Protein AF-A0A7J7HEG5-F1 (afdb_monomer)

Nearest PDB structures (foldseek):
  5o98-assembly2_B  TM=9.542E-01  e=1.987E-11  Catharanthus roseus
  5o98-assembly1_A  TM=9.590E-01  e=5.225E-11  Catharanthus roseus
  3o26-assembly1_A  TM=9.347E-01  e=5.673E-10  Papaver somniferum
  5ldg-assembly1_A  TM=9.067E-01  e=1.931E-09  Mentha x piperita
  5l51-assembly1_A  TM=8.651E-01  e=2.427E-07  Mentha x piperita

Organism: Camellia sinensis (NCBI:txid4442)

Mean predicted aligned error: 9.6 Å

Secondary structure (DSSP, 8-state):
---------------SSS--PPPHHHHHHHHIIIIIIHHHHHHHHGGGGGG-SS--------GGG-GGG---HHHHHHHH-TTT--HHHHHHHHHHHHHHHHHT-TTTTT--S-------SGGGTT-SSS-HHHHHHHHHHHHTPPTT---S--EETTEEPP-

pLDDT: mean 71.63, std 18.71, range [27.97, 93.56]

Foldseek 3Di:
DADDDAAQAQFDDDDDDDDDDDALVSLVVRCCCRGVVVVVVCVVCVVVQVVDPARDDDHDHAPLPACVQQPQVVVVVQVVPPVPNDPVSVVVVSVVCSVCNVVVCCVVNRHDPDDHHAEQDVRVVRGHPDHPCQVCVQVVVRRPDDHPDDHPFDDDRPDTDDD

Radius of gyration: 16.83 Å; Cα contacts (8 Å, |Δi|>4): 157; chains: 1; bounding box: 38×39×44 Å

Structure (mmCIF, N/CA/C/O backbone):
data_AF-A0A7J7HEG5-F1
#
_entry.id   AF-A0A7J7HEG5-F1
#
loop_
_atom_site.group_PDB
_atom_site.id
_atom_site.type_symbol
_atom_site.label_atom_id
_atom_site.label_alt_id
_atom_site.label_comp_id
_atom_site.label_asym_id
_atom_site.label_entity_id
_atom_site.label_seq_id
_atom_site.pdbx_PDB_ins_code
_atom_site.Cartn_x
_atom_site.Cartn_y
_atom_site.Cartn_z
_atom_site.occupancy
_atom_site.B_iso_or_equiv
_atom_site.auth_seq_id
_atom_site.auth_comp_id
_atom_site.auth_asym_id
_atom_site.auth_atom_id
_atom_site.pdbx_PDB_model_num
ATOM 1 N N . MET A 1 1 ? -7.555 10.516 12.284 1.00 30.39 1 MET A N 1
ATOM 2 C CA . MET A 1 1 ? -7.035 10.732 10.917 1.00 30.39 1 MET A CA 1
ATOM 3 C C . MET A 1 1 ? -6.468 9.426 10.398 1.00 30.39 1 MET A C 1
ATOM 5 O O . MET A 1 1 ? -5.448 8.955 10.895 1.00 30.39 1 MET A O 1
ATOM 9 N N . SER A 1 2 ? -7.177 8.807 9.464 1.00 28.45 2 SER A N 1
ATOM 10 C CA . SER A 1 2 ? -6.774 7.570 8.797 1.00 28.45 2 SER A CA 1
ATOM 11 C C . SER A 1 2 ? -5.663 7.908 7.804 1.00 28.45 2 SER A C 1
ATOM 13 O O . SER A 1 2 ? -5.885 8.695 6.889 1.00 28.45 2 SER A O 1
ATOM 15 N N . LYS A 1 3 ? -4.450 7.391 8.021 1.00 34.94 3 LYS A N 1
ATOM 16 C CA . LYS A 1 3 ? -3.322 7.616 7.112 1.00 34.94 3 LYS A CA 1
ATOM 17 C C . LYS A 1 3 ? -3.358 6.569 6.002 1.00 34.94 3 LYS A C 1
ATOM 19 O O . LYS A 1 3 ? -3.415 5.372 6.276 1.00 34.94 3 LYS A O 1
ATOM 24 N N . LEU A 1 4 ? -3.362 7.057 4.767 1.00 31.44 4 LEU A N 1
ATOM 25 C CA . LEU A 1 4 ? -3.300 6.292 3.529 1.00 31.44 4 LEU A CA 1
ATOM 26 C C . LEU A 1 4 ? -1.917 5.633 3.407 1.00 3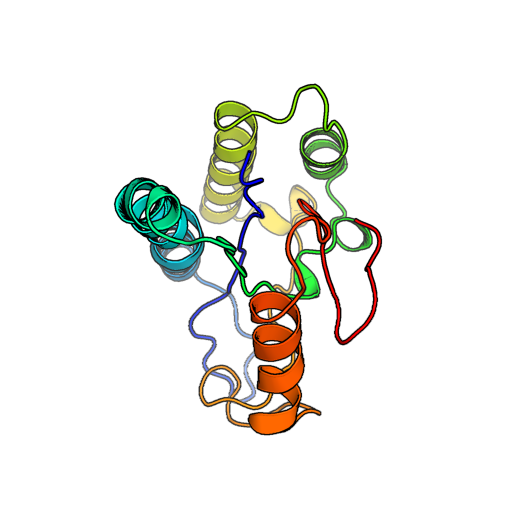1.44 4 LEU A C 1
ATOM 28 O O . LEU A 1 4 ? -0.900 6.319 3.412 1.00 31.44 4 LEU A O 1
ATOM 32 N N . THR A 1 5 ? -1.875 4.310 3.283 1.00 34.72 5 THR A N 1
ATOM 33 C CA . THR A 1 5 ? -0.675 3.570 2.865 1.00 34.72 5 THR A CA 1
ATOM 34 C C . THR A 1 5 ? -0.879 3.147 1.414 1.00 34.72 5 THR A C 1
ATOM 36 O O . THR A 1 5 ? -1.891 2.522 1.102 1.00 34.72 5 THR A O 1
ATOM 39 N N . VAL A 1 6 ? 0.050 3.523 0.532 1.00 27.97 6 VAL A N 1
ATOM 40 C CA . VAL A 1 6 ? 0.030 3.247 -0.915 1.00 27.97 6 VAL A CA 1
ATOM 41 C C . VAL A 1 6 ? 0.218 1.746 -1.178 1.00 27.97 6 VAL A C 1
ATOM 43 O O . VAL A 1 6 ? 1.081 1.105 -0.574 1.00 27.97 6 VAL A O 1
ATOM 46 N N . ILE A 1 7 ? -0.582 1.180 -2.088 1.00 40.88 7 ILE A N 1
ATOM 47 C CA . ILE A 1 7 ? -0.418 -0.195 -2.577 1.00 40.88 7 ILE A CA 1
ATOM 48 C C . ILE A 1 7 ? 0.273 -0.157 -3.938 1.00 40.88 7 ILE A C 1
ATOM 50 O O . ILE A 1 7 ? -0.220 0.483 -4.863 1.00 40.88 7 ILE A O 1
ATOM 54 N N . LEU A 1 8 ? 1.341 -0.939 -4.085 1.00 30.27 8 LEU A N 1
ATOM 55 C CA . LEU A 1 8 ? 1.683 -1.557 -5.364 1.00 30.27 8 LEU A CA 1
ATOM 56 C C . LEU A 1 8 ? 1.424 -3.048 -5.179 1.00 30.27 8 LEU A C 1
ATOM 58 O O . LEU A 1 8 ? 2.112 -3.718 -4.408 1.00 30.27 8 LEU A O 1
ATOM 62 N N . ASN A 1 9 ? 0.387 -3.569 -5.816 1.00 35.66 9 ASN A N 1
ATOM 63 C CA . ASN A 1 9 ? 0.090 -4.990 -5.782 1.00 35.66 9 ASN A CA 1
ATOM 64 C C . ASN A 1 9 ? 0.076 -5.420 -7.247 1.00 35.66 9 ASN A C 1
ATOM 66 O O . ASN A 1 9 ? -0.774 -5.024 -8.023 1.00 35.66 9 ASN A O 1
ATOM 70 N N . ALA A 1 10 ? 1.130 -6.102 -7.676 1.00 35.12 10 ALA A N 1
ATOM 71 C CA . ALA A 1 10 ? 1.231 -6.554 -9.053 1.00 35.12 10 ALA A CA 1
ATOM 72 C C . ALA A 1 10 ? 0.247 -7.712 -9.251 1.00 35.12 10 ALA A C 1
ATOM 74 O O . ALA A 1 10 ? 0.518 -8.841 -8.842 1.00 35.12 10 ALA A O 1
ATOM 75 N N . ALA A 1 11 ? -0.912 -7.442 -9.852 1.00 32.12 11 ALA A N 1
ATOM 76 C CA . ALA A 1 11 ? -1.815 -8.497 -10.285 1.00 32.12 11 ALA A CA 1
ATOM 77 C C . ALA A 1 11 ? -1.327 -9.120 -11.607 1.00 32.12 11 ALA A C 1
ATOM 79 O O . ALA A 1 11 ? -0.956 -8.419 -12.544 1.00 32.12 11 ALA A O 1
ATOM 80 N N . LYS A 1 12 ? -1.380 -10.461 -11.654 1.00 33.53 12 LYS A N 1
ATOM 81 C CA . LYS A 1 12 ? -1.044 -11.374 -12.766 1.00 33.53 12 LYS A CA 1
ATOM 82 C C . LYS A 1 12 ? 0.394 -11.304 -13.295 1.00 33.53 12 LYS A C 1
ATOM 84 O O . LYS A 1 12 ? 0.707 -10.598 -14.247 1.00 33.53 12 LYS A O 1
ATOM 89 N N . LEU A 1 13 ? 1.216 -12.241 -12.829 1.00 38.75 13 LEU A N 1
ATOM 90 C CA . LEU A 1 13 ? 2.333 -12.764 -13.617 1.00 38.75 13 LEU A CA 1
ATOM 91 C C . LEU A 1 13 ? 2.016 -14.220 -13.966 1.00 38.75 13 LEU A C 1
ATOM 93 O O . LEU A 1 13 ? 1.696 -14.988 -13.073 1.00 38.75 13 LEU A O 1
ATOM 97 N N . LYS A 1 14 ? 2.051 -14.608 -15.245 1.00 29.94 14 LYS A N 1
ATOM 98 C CA . LYS A 1 14 ? 2.088 -16.018 -15.675 1.00 29.94 14 LYS A CA 1
ATOM 99 C C . LYS A 1 14 ? 3.536 -16.502 -15.585 1.00 29.94 14 LYS A C 1
ATOM 101 O O . LYS A 1 14 ? 4.366 -15.901 -16.243 1.00 29.94 14 LYS A O 1
ATOM 106 N N . TRP A 1 15 ? 3.867 -17.555 -14.832 1.00 42.94 15 TRP A N 1
ATOM 107 C CA . TRP A 1 15 ? 5.246 -18.072 -14.812 1.00 42.94 15 TRP A CA 1
ATOM 108 C C . TRP A 1 15 ? 5.350 -19.512 -15.315 1.00 42.94 15 TRP A C 1
ATOM 110 O O . TRP A 1 15 ? 4.860 -20.450 -14.694 1.00 42.94 15 TRP A O 1
ATOM 120 N N . GLY A 1 16 ? 6.057 -19.649 -16.438 1.00 30.42 16 GLY A N 1
ATOM 121 C CA . GLY A 1 16 ? 6.674 -20.868 -16.951 1.00 30.42 16 GLY A CA 1
ATOM 122 C C . GLY A 1 16 ? 7.900 -20.462 -17.776 1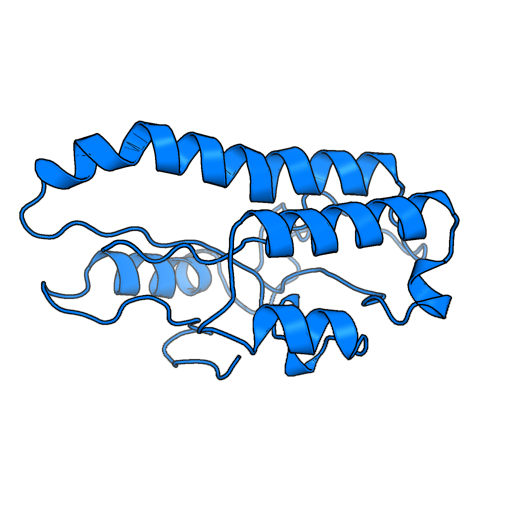.00 30.42 16 GLY A C 1
ATOM 123 O O . GLY A 1 16 ? 7.730 -19.789 -18.782 1.00 30.42 16 GLY A O 1
ATOM 124 N N . HIS A 1 17 ? 9.105 -20.787 -17.289 1.00 34.34 17 HIS A N 1
ATOM 125 C CA . HIS A 1 17 ? 10.452 -20.751 -17.910 1.00 34.34 17 HIS A CA 1
ATOM 126 C C . HIS A 1 17 ? 10.895 -19.644 -18.903 1.00 34.34 17 HIS A C 1
ATOM 128 O O . HIS A 1 17 ? 12.033 -19.685 -19.367 1.00 34.34 17 HIS A O 1
ATOM 134 N N . HIS A 1 18 ? 10.107 -18.607 -19.167 1.00 38.88 18 HIS A N 1
ATOM 135 C CA . HIS A 1 18 ? 10.500 -17.441 -19.954 1.00 38.88 18 HIS A CA 1
ATOM 136 C C . HIS A 1 18 ? 10.549 -16.209 -19.047 1.00 38.88 18 HIS A C 1
ATOM 138 O O . HIS A 1 18 ? 9.631 -15.973 -18.264 1.00 38.88 18 HIS A O 1
ATOM 144 N N . LEU A 1 19 ? 11.642 -15.445 -19.128 1.00 42.41 19 LEU A N 1
ATOM 145 C CA . LEU A 1 19 ? 11.802 -14.149 -18.466 1.00 42.41 19 LEU A CA 1
ATOM 146 C C . LEU A 1 19 ? 10.588 -13.268 -18.805 1.00 42.41 19 LEU A C 1
ATOM 148 O O . LEU A 1 19 ? 10.398 -12.887 -19.957 1.00 42.41 19 LEU A O 1
ATOM 152 N N . MET A 1 20 ? 9.736 -13.007 -17.813 1.00 50.94 20 MET A N 1
ATOM 153 C CA . MET A 1 20 ? 8.491 -12.265 -17.993 1.00 50.94 20 MET A CA 1
ATOM 154 C C . MET A 1 20 ? 8.769 -10.768 -18.082 1.00 50.94 20 MET A C 1
ATOM 156 O O . MET A 1 20 ? 9.008 -10.104 -17.076 1.00 50.94 20 MET A O 1
ATOM 160 N N . THR A 1 21 ? 8.698 -10.226 -19.291 1.00 52.22 21 THR A N 1
ATOM 161 C CA . THR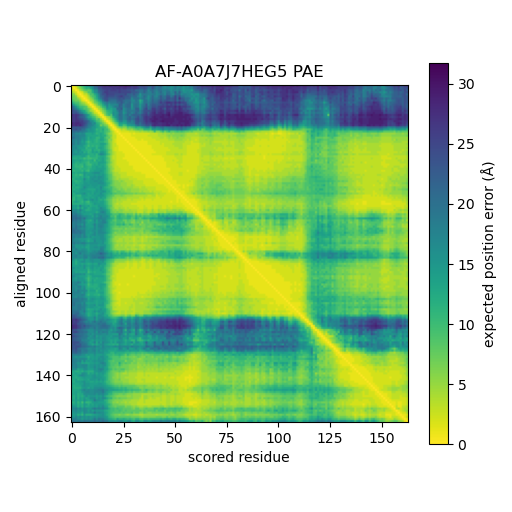 A 1 21 ? 8.587 -8.786 -19.515 1.00 52.22 21 THR A CA 1
ATOM 162 C C . THR A 1 21 ? 7.171 -8.353 -19.137 1.00 52.22 21 THR A C 1
ATOM 164 O O . THR A 1 21 ? 6.198 -8.820 -19.731 1.00 52.22 21 THR A O 1
ATOM 167 N N . GLN A 1 22 ? 7.024 -7.472 -18.146 1.00 59.28 22 GLN A N 1
ATOM 168 C CA . GLN A 1 22 ? 5.736 -6.829 -17.887 1.00 59.28 22 GLN A CA 1
ATOM 169 C C . GLN A 1 22 ? 5.382 -5.947 -19.092 1.00 59.28 22 GLN A C 1
ATOM 171 O O . GLN A 1 22 ? 6.240 -5.232 -19.612 1.00 59.28 22 GLN A O 1
ATOM 176 N N . THR A 1 23 ? 4.138 -6.011 -19.567 1.00 72.31 23 THR A N 1
ATOM 177 C CA . THR A 1 23 ? 3.668 -5.139 -20.651 1.00 72.31 23 THR A CA 1
ATOM 178 C C . THR A 1 23 ? 3.106 -3.846 -20.075 1.00 72.31 23 THR A C 1
ATOM 180 O O . THR A 1 23 ? 2.612 -3.827 -18.947 1.00 72.31 23 THR A O 1
ATOM 183 N N . TYR A 1 24 ? 3.127 -2.777 -20.869 1.00 76.25 24 TYR A N 1
ATOM 184 C CA . TYR A 1 24 ? 2.536 -1.492 -20.491 1.00 76.25 24 TYR A CA 1
ATOM 185 C C . TYR A 1 24 ? 1.069 -1.632 -20.047 1.00 76.25 24 TYR A C 1
ATOM 187 O O . TYR A 1 24 ? 0.700 -1.137 -18.989 1.00 76.25 24 TYR A O 1
ATOM 195 N N . SER A 1 25 ? 0.269 -2.405 -20.792 1.00 75.50 25 SER A N 1
ATOM 196 C CA . SER A 1 25 ? -1.142 -2.668 -20.467 1.00 75.50 25 SER A CA 1
ATOM 197 C C . SER A 1 25 ? -1.328 -3.379 -19.119 1.00 75.50 25 SER A C 1
ATOM 199 O O . SER A 1 25 ? -2.254 -3.045 -18.386 1.00 75.50 25 SER A O 1
ATOM 201 N N . LEU A 1 26 ? -0.439 -4.312 -18.753 1.00 72.88 26 LEU A N 1
ATOM 202 C CA . LEU A 1 26 ? -0.463 -4.931 -17.421 1.00 72.88 26 LEU A CA 1
ATOM 203 C C . LEU A 1 26 ? -0.042 -3.940 -16.324 1.00 72.88 26 LEU A C 1
ATOM 205 O O . LEU A 1 26 ? -0.523 -4.036 -15.199 1.00 72.88 26 LEU A O 1
ATOM 209 N N . GLY A 1 27 ? 0.847 -2.994 -16.641 1.00 74.62 27 GLY A N 1
ATOM 210 C CA . GLY A 1 27 ? 1.192 -1.879 -15.756 1.00 74.62 27 GLY A CA 1
ATOM 211 C C . GLY A 1 27 ? 0.004 -0.947 -15.497 1.00 74.62 27 GLY A C 1
ATOM 212 O O . GLY A 1 27 ? -0.269 -0.623 -14.345 1.00 74.62 27 GLY A O 1
ATOM 213 N N . GLU A 1 28 ? -0.743 -0.581 -16.543 1.00 79.00 28 GLU A N 1
ATOM 214 C CA . GLU A 1 28 ? -1.976 0.215 -16.426 1.00 79.00 28 GLU A CA 1
ATOM 215 C C . GLU A 1 28 ? -3.041 -0.504 -15.591 1.00 79.00 28 GLU A C 1
ATOM 217 O O . GLU A 1 28 ? -3.560 0.065 -14.633 1.00 79.00 28 GLU A O 1
ATOM 222 N N . GLU A 1 29 ? -3.327 -1.773 -15.905 1.00 77.12 29 GLU A N 1
ATOM 223 C CA . GLU A 1 29 ? -4.312 -2.576 -15.169 1.00 77.12 29 GLU A CA 1
ATOM 224 C C . GLU A 1 29 ? -3.931 -2.697 -13.682 1.00 77.12 29 GLU A C 1
ATOM 226 O O . GLU A 1 29 ? -4.781 -2.558 -12.800 1.00 77.12 29 GLU A O 1
ATOM 231 N N . CYS A 1 30 ? -2.640 -2.886 -13.391 1.00 75.06 30 CYS A N 1
ATOM 232 C CA . CYS A 1 30 ? -2.113 -2.916 -12.029 1.00 75.06 30 CYS A CA 1
ATOM 233 C C . CYS A 1 30 ? -2.346 -1.590 -11.287 1.00 75.06 30 CYS A C 1
ATOM 235 O O . CYS A 1 30 ? -2.761 -1.598 -10.130 1.00 75.06 30 CYS A O 1
ATOM 237 N N . LEU A 1 31 ? -2.089 -0.433 -11.901 1.00 78.44 31 LEU A N 1
ATOM 238 C CA . LEU A 1 31 ? -2.335 0.847 -11.226 1.00 78.44 31 LEU A CA 1
ATOM 239 C C . LEU A 1 31 ? -3.828 1.092 -10.995 1.00 78.44 31 LEU A C 1
ATOM 241 O O . LEU A 1 31 ? -4.222 1.520 -9.905 1.00 78.44 31 LEU A O 1
ATOM 245 N N . GLU A 1 32 ? -4.661 0.761 -11.980 1.00 82.00 32 GLU A N 1
ATOM 246 C CA . GLU A 1 32 ? -6.111 0.914 -11.878 1.00 82.00 32 GLU A CA 1
ATOM 247 C C . GLU A 1 32 ? -6.726 0.077 -10.764 1.00 82.00 32 GLU A C 1
ATOM 249 O O . GLU A 1 32 ? -7.586 0.562 -10.027 1.00 82.00 32 GLU A O 1
ATOM 254 N N . ILE A 1 33 ? -6.281 -1.166 -10.598 1.00 76.38 33 ILE A N 1
ATOM 255 C CA . ILE A 1 33 ? -6.812 -2.051 -9.562 1.00 76.38 33 ILE A CA 1
ATOM 256 C C . ILE A 1 33 ? -6.234 -1.679 -8.196 1.00 76.38 33 ILE A C 1
ATOM 258 O O . ILE A 1 33 ? -6.970 -1.526 -7.218 1.00 76.38 33 ILE A O 1
ATOM 262 N N . ASN A 1 34 ? -4.913 -1.546 -8.112 1.00 79.44 34 ASN A N 1
ATOM 263 C CA . ASN A 1 34 ? -4.219 -1.605 -6.833 1.00 79.44 34 ASN A CA 1
ATOM 264 C C . ASN A 1 34 ? -4.079 -0.235 -6.182 1.00 79.44 34 ASN A C 1
ATOM 266 O O . ASN A 1 34 ? -4.188 -0.143 -4.964 1.00 79.44 34 ASN A O 1
ATOM 270 N N . TYR A 1 35 ? -3.913 0.826 -6.969 1.00 82.19 35 TYR A N 1
ATOM 271 C CA . TYR A 1 35 ? -3.873 2.180 -6.436 1.00 82.19 35 TYR A CA 1
ATOM 272 C C . TYR A 1 35 ? -5.242 2.855 -6.537 1.00 82.19 35 TYR A C 1
ATOM 274 O O . TYR A 1 35 ? -5.871 3.136 -5.513 1.00 82.19 35 TYR A O 1
ATOM 282 N N . TYR A 1 36 ? -5.752 3.063 -7.755 1.00 85.69 36 TYR A N 1
ATOM 283 C CA . TYR A 1 36 ? -6.984 3.831 -7.948 1.00 85.69 36 TYR A CA 1
ATOM 284 C C . TYR A 1 36 ? -8.223 3.093 -7.426 1.00 85.69 36 TYR A C 1
ATOM 286 O O . TYR A 1 36 ? -9.078 3.702 -6.781 1.00 85.69 36 TYR A O 1
ATOM 294 N N . GLY A 1 37 ? -8.312 1.778 -7.635 1.00 86.50 37 GLY A N 1
ATOM 295 C CA . GLY A 1 37 ? -9.388 0.938 -7.111 1.00 86.50 37 GLY A CA 1
ATOM 296 C C . GLY A 1 37 ? -9.455 0.964 -5.586 1.00 86.50 37 GLY A C 1
ATOM 297 O O . GLY A 1 37 ? -10.517 1.233 -5.021 1.00 86.50 37 GLY A O 1
ATOM 298 N N . ALA A 1 38 ? -8.316 0.771 -4.917 1.00 84.50 38 ALA A N 1
ATOM 299 C CA . ALA A 1 38 ? -8.226 0.845 -3.460 1.00 84.50 38 ALA A CA 1
ATOM 300 C C . ALA A 1 38 ? -8.567 2.246 -2.928 1.00 84.50 38 ALA A C 1
ATOM 302 O O . ALA A 1 38 ? -9.355 2.370 -1.992 1.00 84.50 38 ALA A O 1
ATOM 303 N N . LYS A 1 39 ? -8.040 3.305 -3.555 1.00 87.62 39 LYS A N 1
ATOM 304 C CA . LYS A 1 39 ? -8.335 4.702 -3.200 1.00 87.62 39 LYS A CA 1
ATOM 305 C C . LYS A 1 39 ? -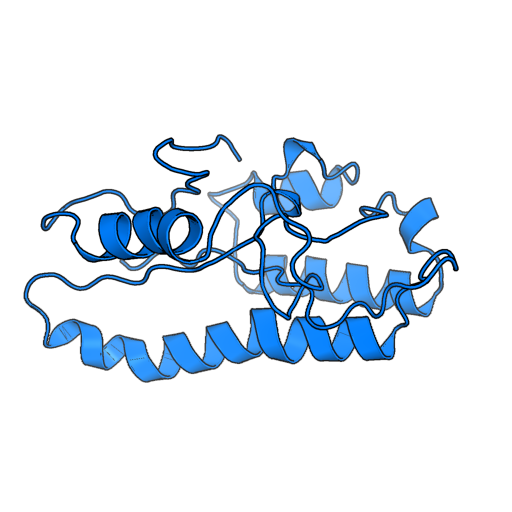9.832 5.004 -3.285 1.00 87.62 39 LYS A C 1
ATOM 307 O O . LYS A 1 39 ? -10.399 5.526 -2.328 1.00 87.62 39 LYS A O 1
ATOM 312 N N . ARG A 1 40 ? -10.489 4.627 -4.390 1.00 93.56 40 ARG A N 1
ATOM 313 C CA . ARG A 1 40 ? -11.942 4.796 -4.571 1.00 93.56 40 ARG A CA 1
ATOM 314 C C . ARG A 1 40 ? -12.735 4.020 -3.520 1.00 93.56 40 ARG A C 1
ATOM 316 O O . ARG A 1 40 ? -13.637 4.582 -2.906 1.00 93.56 40 ARG A O 1
ATOM 323 N N . MET A 1 41 ? -12.378 2.756 -3.287 1.00 90.19 41 MET A N 1
ATOM 324 C CA . MET A 1 41 ? -13.035 1.906 -2.292 1.00 90.19 41 MET A CA 1
ATOM 325 C C . MET A 1 41 ? -12.946 2.521 -0.891 1.00 90.19 41 MET A C 1
ATOM 327 O O . MET A 1 41 ? -13.964 2.685 -0.225 1.00 90.19 41 MET A O 1
ATOM 331 N N . ILE A 1 42 ? -11.744 2.907 -0.461 1.00 89.00 42 ILE A N 1
ATOM 332 C CA . ILE A 1 42 ? -11.525 3.533 0.845 1.00 89.00 42 ILE A CA 1
ATOM 333 C C . ILE A 1 42 ? -12.299 4.849 0.940 1.00 89.00 42 ILE A C 1
ATOM 335 O O . ILE A 1 42 ? -12.975 5.075 1.939 1.00 89.00 42 ILE A O 1
ATOM 339 N N . GLY A 1 43 ? -12.256 5.684 -0.104 1.00 89.44 43 GLY A N 1
ATOM 340 C CA . GLY A 1 43 ? -12.994 6.947 -0.164 1.00 89.44 43 GLY A CA 1
ATOM 341 C C . GLY A 1 43 ? -14.490 6.778 0.109 1.00 89.44 43 GLY A C 1
ATOM 342 O O . GLY A 1 43 ? -15.060 7.529 0.896 1.00 89.44 43 GLY A O 1
ATOM 343 N N . VAL A 1 44 ? -15.110 5.751 -0.479 1.00 92.44 44 VAL A N 1
ATOM 344 C CA . VAL A 1 44 ? -16.537 5.446 -0.282 1.00 92.44 44 VAL A CA 1
ATOM 345 C C . VAL A 1 44 ? -16.825 4.847 1.099 1.00 92.44 44 VAL A C 1
ATOM 347 O O . VAL A 1 44 ? -17.894 5.089 1.653 1.00 92.44 44 VAL A O 1
ATOM 350 N N . LEU A 1 45 ? -15.898 4.073 1.669 1.00 87.56 45 LEU A N 1
ATOM 351 C CA . LEU A 1 45 ? -16.105 3.377 2.945 1.00 87.56 45 LEU A CA 1
ATOM 352 C C . LEU A 1 45 ? -15.704 4.198 4.179 1.00 87.56 45 LEU A C 1
ATOM 354 O O . LEU A 1 45 ? -16.096 3.832 5.285 1.00 87.56 45 LEU A O 1
ATOM 358 N N . ILE A 1 46 ? -14.964 5.303 4.022 1.00 89.00 46 ILE A N 1
ATOM 359 C CA . ILE A 1 46 ? -14.554 6.178 5.136 1.00 89.00 46 ILE A CA 1
ATOM 360 C C . ILE A 1 46 ? -15.731 6.586 6.037 1.00 89.00 46 ILE A C 1
ATOM 362 O O . ILE A 1 46 ? -15.588 6.420 7.246 1.00 89.00 46 ILE A O 1
ATOM 366 N N . PRO A 1 47 ? -16.892 7.039 5.520 1.00 91.19 47 PRO A N 1
ATOM 367 C CA . PRO A 1 47 ? -18.015 7.432 6.375 1.00 91.19 47 PRO A CA 1
ATOM 368 C C . PRO A 1 47 ? -18.555 6.294 7.251 1.00 91.19 47 PRO A C 1
ATOM 370 O O . PRO A 1 47 ? -19.131 6.539 8.305 1.00 91.19 47 PRO A O 1
ATOM 373 N N . LEU A 1 48 ? -18.364 5.031 6.850 1.00 87.62 48 LEU A N 1
ATOM 374 C CA . LEU A 1 48 ? -18.796 3.885 7.654 1.00 87.62 48 LEU A CA 1
ATOM 375 C C . LEU A 1 48 ? -17.924 3.682 8.898 1.00 87.62 48 LEU A C 1
ATOM 377 O O . LEU A 1 48 ? -18.364 3.062 9.864 1.00 87.62 48 LEU A O 1
ATOM 381 N N . LEU A 1 49 ? -16.697 4.208 8.891 1.00 87.75 49 LEU A N 1
ATOM 382 C CA . LEU A 1 49 ? -15.785 4.111 10.027 1.00 87.75 49 LEU A CA 1
ATOM 383 C C . LEU A 1 49 ? -16.269 4.926 11.230 1.00 87.75 49 LEU A C 1
ATOM 385 O O . LEU A 1 49 ? -15.956 4.553 12.358 1.00 87.75 49 LEU A O 1
ATOM 389 N N . ASP A 1 50 ? -17.065 5.973 11.007 1.00 87.38 50 ASP A N 1
ATOM 390 C CA . ASP A 1 50 ? -17.618 6.815 12.075 1.00 87.38 50 ASP A CA 1
ATOM 391 C C . ASP A 1 50 ? -18.630 6.064 12.957 1.00 87.38 50 ASP A C 1
ATOM 393 O O . ASP A 1 50 ? -18.882 6.464 14.092 1.00 87.38 50 ASP A O 1
ATOM 397 N N . PHE A 1 51 ? -19.171 4.940 12.473 1.00 89.75 51 PHE A N 1
ATOM 398 C CA . PHE A 1 51 ? -20.083 4.072 13.225 1.00 89.75 51 PHE A CA 1
ATOM 399 C C . PHE A 1 51 ? -19.368 2.974 14.029 1.00 89.75 51 PHE A C 1
ATOM 401 O O . PHE A 1 51 ? -20.030 2.158 14.669 1.00 89.75 51 PHE A O 1
ATOM 408 N N . SER A 1 52 ? -18.033 2.910 13.990 1.00 87.56 52 SER A N 1
ATOM 409 C CA . SER A 1 52 ? -17.245 1.929 14.740 1.00 87.56 52 SER A CA 1
ATOM 410 C C . SER A 1 52 ? -16.609 2.557 15.977 1.00 87.56 52 SER A C 1
ATOM 412 O O . SER A 1 52 ? -15.972 3.606 15.901 1.00 87.56 52 SER A O 1
ATOM 414 N N . ASP A 1 53 ? -16.671 1.863 17.115 1.00 86.50 53 ASP A N 1
ATOM 415 C CA . ASP A 1 53 ? -15.977 2.286 18.340 1.00 86.50 53 ASP A CA 1
ATOM 416 C C . ASP A 1 53 ? -14.445 2.161 18.237 1.00 86.50 53 ASP A C 1
ATOM 418 O O . ASP A 1 53 ? -13.702 2.786 19.013 1.00 86.50 53 ASP A O 1
ATOM 422 N N . SER A 1 54 ? -13.971 1.369 17.266 1.00 85.31 54 SER A N 1
ATOM 423 C CA . SER A 1 54 ? -12.561 1.079 16.997 1.00 85.31 54 SER A CA 1
ATOM 424 C C . SER A 1 54 ? -12.294 0.947 15.484 1.00 85.31 54 SER A C 1
ATOM 426 O O . SER A 1 54 ? -12.008 -0.152 14.996 1.00 85.31 54 SER A O 1
ATOM 428 N N . PRO A 1 55 ? -12.377 2.048 14.713 1.00 88.75 55 PRO A N 1
ATOM 429 C CA . PRO A 1 55 ? -12.231 2.008 13.263 1.00 88.75 55 PRO A CA 1
ATOM 430 C C . PRO A 1 55 ? -10.802 1.653 12.841 1.00 88.75 55 PRO A C 1
ATOM 432 O O . PRO A 1 55 ? -9.820 2.183 13.371 1.00 88.75 55 PRO A O 1
ATOM 435 N N . ARG A 1 56 ? -10.683 0.770 11.846 1.00 88.19 56 ARG A N 1
ATOM 436 C CA . ARG A 1 56 ? -9.409 0.285 11.306 1.00 88.19 56 ARG A CA 1
ATOM 437 C C . ARG A 1 56 ? -9.478 0.169 9.790 1.00 88.19 56 ARG A C 1
ATOM 439 O O . ARG A 1 56 ? -10.416 -0.407 9.252 1.00 88.19 56 ARG A O 1
ATOM 446 N N . ILE A 1 57 ? -8.435 0.654 9.123 1.00 89.56 57 ILE A N 1
ATOM 447 C CA . ILE A 1 57 ? -8.127 0.304 7.736 1.00 89.56 57 ILE A CA 1
ATOM 448 C C . ILE A 1 57 ? -6.806 -0.455 7.776 1.00 89.56 57 ILE A C 1
ATOM 450 O O . ILE A 1 57 ? -5.803 0.078 8.250 1.00 89.56 57 ILE A O 1
ATOM 454 N N . VAL A 1 58 ? -6.812 -1.695 7.294 1.00 86.31 58 VAL A N 1
ATOM 455 C CA . VAL A 1 58 ? -5.596 -2.488 7.100 1.00 86.31 58 VAL A CA 1
ATOM 456 C C . VAL A 1 58 ? -5.394 -2.642 5.608 1.00 86.31 58 VAL A C 1
ATOM 458 O O . VAL A 1 58 ? -6.232 -3.233 4.931 1.00 86.31 58 VAL A O 1
ATOM 461 N N . ASN A 1 59 ? -4.293 -2.092 5.105 1.00 84.31 59 ASN A N 1
ATOM 462 C CA . ASN A 1 59 ? -3.959 -2.191 3.699 1.00 84.31 59 ASN A CA 1
ATOM 463 C C . ASN A 1 59 ? -2.881 -3.252 3.461 1.00 84.31 59 ASN A C 1
ATOM 465 O O . ASN A 1 59 ? -1.845 -3.242 4.125 1.00 84.31 59 ASN A O 1
ATOM 469 N N . VAL A 1 60 ? -3.121 -4.161 2.518 1.00 80.88 60 VAL A N 1
ATOM 470 C CA . VAL A 1 60 ? -2.198 -5.253 2.194 1.00 80.88 60 VAL A CA 1
ATOM 471 C C . VAL A 1 60 ? -1.308 -4.819 1.035 1.00 80.88 60 VAL A C 1
ATOM 473 O O . VAL A 1 60 ? -1.784 -4.599 -0.076 1.00 80.88 60 VAL A O 1
ATOM 476 N N . SER A 1 61 ? -0.007 -4.704 1.300 1.00 75.06 61 SER A N 1
ATOM 477 C CA . SER A 1 61 ? 1.007 -4.287 0.325 1.00 75.06 61 SER A CA 1
ATOM 478 C C . SER A 1 61 ? 2.149 -5.313 0.234 1.00 75.06 61 SER A C 1
ATOM 480 O O . SER A 1 61 ? 2.150 -6.313 0.953 1.00 75.06 61 SER A O 1
ATOM 482 N N . SER A 1 62 ? 3.107 -5.101 -0.671 1.00 71.25 62 SER A N 1
ATOM 483 C CA . SER A 1 62 ? 4.254 -5.997 -0.895 1.00 71.25 62 SER A CA 1
ATOM 484 C C . SER A 1 62 ? 5.519 -5.490 -0.204 1.00 71.25 62 SER A C 1
ATOM 486 O O . SER A 1 62 ? 5.772 -4.293 -0.185 1.00 71.25 62 SER A O 1
ATOM 488 N N . SER A 1 63 ? 6.394 -6.382 0.267 1.00 65.19 63 SER A N 1
ATOM 489 C CA . SER A 1 63 ? 7.744 -5.996 0.712 1.00 65.19 63 SER A CA 1
ATOM 490 C C . SER A 1 63 ? 8.593 -5.381 -0.410 1.00 65.19 63 SER A C 1
ATOM 492 O O . SER A 1 63 ? 9.493 -4.592 -0.127 1.00 65.19 63 SER A O 1
ATOM 494 N N . SER A 1 64 ? 8.278 -5.669 -1.679 1.00 62.25 64 SER A N 1
ATOM 495 C CA . SER A 1 64 ? 8.945 -5.088 -2.854 1.00 62.25 64 SER A CA 1
ATOM 496 C C . SER A 1 64 ? 8.743 -3.575 -2.995 1.00 62.25 64 SER A C 1
ATOM 498 O O . SER A 1 64 ? 9.433 -2.957 -3.797 1.00 62.25 64 SER A O 1
ATOM 500 N N . VAL A 1 65 ? 7.798 -2.980 -2.255 1.00 62.28 65 VAL A N 1
ATOM 501 C CA . VAL A 1 65 ? 7.530 -1.529 -2.288 1.00 62.28 65 VAL A CA 1
ATOM 502 C C . VAL A 1 65 ? 8.395 -0.738 -1.310 1.00 62.28 65 VAL A C 1
ATOM 504 O O . VAL A 1 65 ? 8.313 0.486 -1.277 1.00 62.28 65 VAL A O 1
ATOM 507 N N . ASN A 1 66 ? 9.190 -1.421 -0.482 1.00 67.75 66 ASN A N 1
ATOM 508 C CA . ASN A 1 66 ? 10.047 -0.763 0.494 1.00 67.75 66 ASN A CA 1
ATOM 509 C C . ASN A 1 66 ? 11.065 0.140 -0.234 1.00 67.75 66 ASN A C 1
ATOM 511 O O . ASN A 1 66 ? 11.759 -0.316 -1.150 1.00 67.75 66 ASN A O 1
ATOM 515 N N . LEU A 1 67 ? 11.150 1.419 0.161 1.00 67.69 67 LEU A N 1
ATOM 516 C CA . LEU A 1 67 ? 11.915 2.432 -0.575 1.00 67.69 67 LEU A CA 1
ATOM 517 C C . LEU A 1 67 ? 13.415 2.142 -0.554 1.00 67.69 67 LEU A C 1
ATOM 519 O O . LEU A 1 67 ? 14.138 2.584 -1.449 1.00 67.69 67 LEU A O 1
ATOM 523 N N . LYS A 1 68 ? 13.887 1.330 0.399 1.00 68.06 68 LYS A N 1
ATOM 524 C CA . LYS A 1 68 ? 15.265 0.822 0.429 1.00 68.06 68 LYS A CA 1
ATOM 525 C C . LYS A 1 68 ? 15.661 0.088 -0.850 1.00 68.06 68 LYS A C 1
ATOM 527 O O . LYS A 1 68 ? 16.841 0.078 -1.190 1.00 68.06 68 LYS A O 1
ATOM 532 N N . PHE A 1 69 ? 14.700 -0.503 -1.561 1.00 66.81 69 PHE A N 1
ATOM 533 C CA . PHE A 1 69 ? 14.938 -1.224 -2.813 1.00 66.81 69 PHE A CA 1
ATOM 534 C C . PHE A 1 69 ? 14.655 -0.387 -4.067 1.00 66.81 69 PHE A C 1
ATOM 536 O O . PHE A 1 69 ? 14.837 -0.884 -5.176 1.00 66.81 69 PHE A O 1
ATOM 543 N N . VAL A 1 70 ? 14.237 0.874 -3.920 1.00 71.50 70 VAL A N 1
ATOM 544 C CA . VAL A 1 70 ? 14.006 1.788 -5.046 1.00 71.50 70 VAL A CA 1
ATOM 545 C C . VAL A 1 70 ? 15.322 2.498 -5.381 1.00 71.50 70 VAL A C 1
ATOM 547 O O . VAL A 1 70 ? 15.828 3.245 -4.554 1.00 71.50 70 VAL A O 1
ATOM 550 N N . PRO A 1 71 ? 15.927 2.313 -6.564 1.00 73.38 71 PRO A N 1
ATOM 551 C CA . PRO A 1 71 ? 17.182 2.994 -6.890 1.00 73.38 71 PRO A CA 1
ATOM 552 C C . PRO A 1 71 ? 16.982 4.456 -7.325 1.00 73.38 71 PRO A C 1
ATOM 554 O O . PRO A 1 71 ? 17.932 5.232 -7.327 1.00 73.38 71 PRO A O 1
ATOM 557 N N . ASN A 1 72 ? 15.763 4.846 -7.703 1.00 79.19 72 ASN A N 1
ATOM 558 C CA . ASN A 1 72 ? 15.446 6.196 -8.154 1.00 79.19 72 ASN A CA 1
ATOM 559 C C . ASN A 1 72 ? 15.383 7.192 -6.973 1.00 79.19 72 ASN A C 1
ATOM 561 O O . ASN A 1 72 ? 14.426 7.202 -6.197 1.00 79.19 72 ASN A O 1
ATOM 565 N N . GLU A 1 73 ? 16.397 8.055 -6.861 1.00 84.19 73 GLU A N 1
ATOM 566 C CA . GLU A 1 73 ? 16.536 9.027 -5.762 1.00 84.19 73 GLU A CA 1
ATOM 567 C C . GLU A 1 73 ? 15.455 10.116 -5.760 1.00 84.19 73 GLU A C 1
ATOM 569 O O . GLU A 1 73 ? 15.019 10.545 -4.694 1.00 84.19 73 GLU A O 1
ATOM 574 N N . TRP A 1 74 ? 14.954 10.524 -6.931 1.00 87.12 74 TRP A N 1
ATOM 575 C CA . TRP A 1 74 ? 13.818 11.448 -7.003 1.00 87.12 74 TRP A CA 1
ATOM 576 C C . TRP A 1 74 ? 12.563 10.829 -6.377 1.00 87.12 74 TRP A C 1
ATOM 578 O O . TRP A 1 74 ? 11.903 11.453 -5.550 1.00 87.12 74 TRP A O 1
ATOM 588 N N . THR A 1 75 ? 12.280 9.570 -6.712 1.00 80.81 75 THR A N 1
ATOM 589 C CA . THR A 1 75 ? 11.141 8.809 -6.182 1.00 80.81 75 THR A CA 1
ATOM 590 C C . THR A 1 75 ? 11.256 8.645 -4.668 1.00 80.81 75 THR A C 1
ATOM 592 O O . THR A 1 75 ? 10.295 8.906 -3.946 1.00 80.81 75 THR A O 1
ATOM 595 N N . LYS A 1 76 ? 12.446 8.288 -4.165 1.00 81.25 76 LYS A N 1
ATOM 596 C CA . LYS A 1 76 ? 12.720 8.260 -2.720 1.00 81.25 76 LYS A CA 1
ATOM 597 C C . LYS A 1 76 ? 12.481 9.615 -2.068 1.00 81.25 76 LYS A C 1
ATOM 599 O O . LYS A 1 76 ? 11.805 9.672 -1.051 1.00 81.25 76 LYS A O 1
ATOM 604 N N . GLY A 1 77 ? 13.007 10.692 -2.650 1.00 82.94 77 GLY A N 1
ATOM 605 C CA . GLY A 1 77 ? 12.842 12.045 -2.123 1.00 82.94 77 GLY A CA 1
ATOM 606 C C . GLY A 1 77 ? 11.376 12.469 -2.034 1.00 82.94 77 GLY A C 1
ATOM 607 O O . GLY A 1 77 ? 10.986 13.119 -1.068 1.00 82.94 77 GLY A O 1
ATOM 608 N N . VAL A 1 78 ? 10.541 12.051 -2.991 1.00 83.62 78 VAL A N 1
ATOM 609 C CA . VAL A 1 78 ? 9.093 12.282 -2.917 1.00 83.62 78 VAL A CA 1
ATOM 610 C C . VAL A 1 78 ? 8.467 11.535 -1.740 1.00 83.62 78 VAL A C 1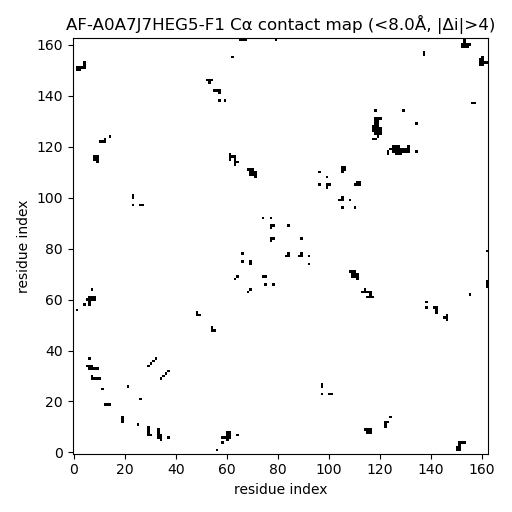
ATOM 612 O O . VAL A 1 78 ? 7.735 12.148 -0.969 1.00 83.62 78 VAL A O 1
ATOM 615 N N . PHE A 1 79 ? 8.756 10.241 -1.577 1.00 79.75 79 PHE A N 1
ATOM 616 C CA . PHE A 1 79 ? 8.098 9.414 -0.559 1.00 79.75 79 PHE A CA 1
ATOM 617 C C . PHE A 1 79 ? 8.666 9.553 0.863 1.00 79.75 79 PHE A C 1
ATOM 619 O O . PHE A 1 79 ? 7.948 9.275 1.821 1.00 79.75 79 PHE A O 1
ATOM 626 N N . LEU A 1 80 ? 9.928 9.961 1.021 1.00 81.50 80 LEU A N 1
ATOM 627 C CA . LEU A 1 80 ? 10.561 10.165 2.331 1.00 81.50 80 LEU A CA 1
ATOM 628 C C . LEU A 1 80 ? 10.239 11.534 2.941 1.00 81.50 80 LEU A C 1
ATOM 630 O O . LEU A 1 80 ? 10.317 11.694 4.159 1.00 81.50 80 LEU A O 1
ATOM 634 N N . ASP A 1 81 ? 9.855 12.512 2.122 1.00 81.19 81 ASP A N 1
ATOM 635 C CA . ASP A 1 81 ? 9.426 13.823 2.600 1.00 81.19 81 ASP A CA 1
ATOM 636 C C . ASP A 1 81 ? 7.959 13.781 3.051 1.00 81.19 81 ASP A C 1
ATOM 638 O O . ASP A 1 81 ? 7.037 14.131 2.312 1.00 81.19 81 ASP A O 1
ATOM 642 N N . ASN A 1 82 ? 7.753 13.320 4.286 1.00 70.19 82 ASN A N 1
ATOM 643 C CA . ASN A 1 82 ? 6.430 13.154 4.881 1.00 70.19 82 ASN A CA 1
ATOM 644 C C . ASN A 1 82 ? 5.692 14.486 5.124 1.00 70.19 82 ASN A C 1
ATOM 646 O O . ASN A 1 82 ? 4.471 14.472 5.266 1.00 70.19 82 ASN A O 1
ATOM 650 N N . GLU A 1 83 ? 6.394 15.622 5.195 1.00 77.3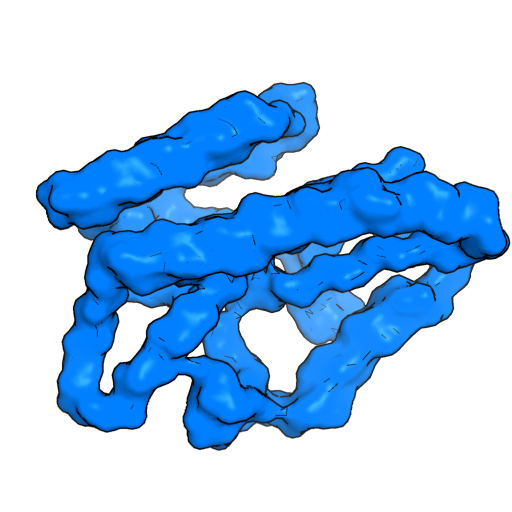1 83 GLU A N 1
ATOM 651 C CA . GLU A 1 83 ? 5.756 16.932 5.391 1.00 77.31 83 GLU A CA 1
ATOM 652 C C . GLU A 1 83 ? 5.128 17.455 4.102 1.00 77.31 83 GLU A C 1
ATOM 654 O O . GLU A 1 83 ? 4.070 18.081 4.142 1.00 77.31 83 GLU A O 1
ATOM 659 N N . SER A 1 84 ? 5.745 17.160 2.956 1.00 77.88 84 SER A N 1
ATOM 660 C CA . SER A 1 84 ? 5.242 17.596 1.656 1.00 77.88 84 SER A CA 1
ATOM 661 C C . SER A 1 84 ? 4.590 16.477 0.844 1.00 77.88 84 SER A C 1
ATOM 663 O O . SER A 1 84 ? 4.262 16.690 -0.320 1.00 77.88 84 SER A O 1
ATOM 665 N N . LEU A 1 85 ? 4.407 15.269 1.390 1.00 81.88 85 LEU A N 1
ATOM 666 C CA . LEU A 1 85 ? 3.767 14.157 0.681 1.00 81.88 85 LEU A CA 1
ATOM 667 C C . LEU A 1 85 ? 2.273 14.440 0.467 1.00 81.88 85 LEU A C 1
ATOM 669 O O . LEU A 1 85 ? 1.460 14.313 1.382 1.00 81.88 85 LEU A O 1
ATOM 673 N N . THR A 1 86 ? 1.914 14.794 -0.765 1.00 86.94 86 THR A N 1
ATOM 674 C CA . THR A 1 86 ? 0.529 15.029 -1.182 1.00 86.94 86 THR A CA 1
ATOM 675 C C . THR A 1 86 ? 0.100 14.051 -2.266 1.00 86.94 86 THR A C 1
ATOM 677 O O . THR A 1 86 ? 0.928 13.386 -2.897 1.00 86.94 86 THR A O 1
ATOM 680 N N . GLU A 1 87 ? -1.208 13.978 -2.505 1.00 86.12 87 GLU A N 1
ATOM 681 C CA . GLU A 1 87 ? -1.768 13.179 -3.590 1.00 86.12 87 GLU A CA 1
ATOM 682 C C . GLU A 1 87 ? -1.172 13.585 -4.942 1.00 86.12 87 GLU A C 1
ATOM 684 O O . GLU A 1 87 ? -0.741 12.721 -5.696 1.00 86.12 87 GLU A O 1
ATOM 689 N N . GLU A 1 88 ? -1.021 14.883 -5.209 1.00 89.00 88 GLU A N 1
ATOM 690 C CA . GLU A 1 88 ? -0.450 15.396 -6.458 1.00 89.00 88 GLU A CA 1
ATOM 691 C C . GLU A 1 88 ? 0.981 14.900 -6.687 1.00 89.00 88 GLU A C 1
ATOM 693 O O . GLU A 1 88 ? 1.364 14.590 -7.817 1.00 89.00 88 GLU A O 1
ATOM 698 N N . ARG A 1 89 ? 1.782 14.787 -5.622 1.00 87.06 89 ARG A N 1
ATOM 699 C CA . ARG A 1 89 ? 3.148 14.256 -5.726 1.00 87.06 89 ARG A CA 1
ATOM 700 C C . ARG A 1 89 ? 3.159 12.750 -5.959 1.00 87.06 89 ARG A C 1
ATOM 702 O O . ARG A 1 89 ? 3.998 12.277 -6.723 1.00 87.06 89 ARG A O 1
ATOM 709 N N . ILE A 1 90 ? 2.226 12.007 -5.362 1.00 86.62 90 ILE A N 1
ATOM 710 C CA . ILE A 1 90 ? 2.054 10.576 -5.652 1.00 86.62 90 ILE A CA 1
ATOM 711 C C . ILE A 1 90 ? 1.649 10.395 -7.121 1.00 86.62 90 ILE A C 1
ATOM 713 O O . ILE A 1 90 ? 2.277 9.615 -7.834 1.00 86.62 90 ILE A O 1
ATOM 717 N N . GLU A 1 91 ? 0.675 11.168 -7.607 1.00 89.12 91 GLU A N 1
ATOM 718 C CA . GLU A 1 91 ? 0.256 11.151 -9.013 1.00 89.12 91 GLU A CA 1
ATOM 719 C C . GLU A 1 91 ? 1.418 11.514 -9.951 1.00 89.12 91 GLU A C 1
ATOM 721 O O . GLU A 1 91 ? 1.592 10.888 -10.994 1.00 89.12 91 GLU A O 1
ATOM 726 N N . ALA A 1 92 ? 2.273 12.475 -9.585 1.00 90.12 92 ALA A N 1
ATOM 727 C CA . ALA A 1 92 ? 3.455 12.817 -10.376 1.00 90.12 92 ALA A CA 1
ATOM 728 C C . ALA A 1 92 ? 4.426 11.630 -10.526 1.00 90.12 92 ALA A C 1
ATOM 730 O O . ALA A 1 92 ? 4.939 11.393 -11.624 1.00 90.12 92 ALA A O 1
ATOM 731 N N . VAL A 1 93 ? 4.648 10.856 -9.457 1.00 88.38 93 VAL A N 1
ATOM 732 C CA . VAL A 1 93 ? 5.464 9.629 -9.489 1.00 88.38 93 VAL A CA 1
ATOM 733 C C . VAL A 1 93 ? 4.832 8.568 -10.387 1.00 88.38 93 VAL A C 1
ATOM 735 O O . VAL A 1 93 ? 5.522 8.027 -11.253 1.00 88.38 93 VAL A O 1
ATOM 738 N N . LEU A 1 94 ? 3.531 8.305 -10.235 1.00 86.50 94 LEU A N 1
ATOM 739 C CA . LEU A 1 94 ? 2.811 7.320 -11.050 1.00 86.50 94 LEU A CA 1
ATOM 740 C C . LEU A 1 94 ? 2.823 7.695 -12.538 1.00 86.50 94 LEU A C 1
ATOM 742 O O . LEU A 1 94 ? 3.128 6.860 -13.389 1.00 86.50 94 LEU A O 1
ATOM 746 N N . ASN A 1 95 ? 2.581 8.966 -12.854 1.00 90.25 95 ASN A N 1
ATOM 747 C CA . ASN A 1 95 ? 2.603 9.467 -14.225 1.00 90.25 95 ASN A CA 1
ATOM 748 C C . ASN A 1 95 ? 3.998 9.369 -14.852 1.00 90.25 95 ASN A C 1
ATOM 750 O O . ASN A 1 95 ? 4.122 8.955 -16.007 1.00 90.25 95 ASN A O 1
ATOM 754 N N . LYS A 1 96 ? 5.060 9.699 -14.102 1.00 90.50 96 LYS A N 1
ATOM 755 C CA . LYS A 1 96 ? 6.440 9.537 -14.583 1.00 90.50 96 LYS A CA 1
ATOM 756 C C . LYS A 1 96 ? 6.775 8.067 -14.820 1.00 90.50 96 LYS A C 1
ATOM 758 O O . LYS A 1 96 ? 7.326 7.751 -15.868 1.00 90.50 96 LYS A O 1
ATOM 763 N N . PHE A 1 97 ? 6.404 7.180 -13.896 1.00 85.75 97 PHE A N 1
ATOM 764 C CA . PHE A 1 97 ? 6.591 5.738 -14.058 1.00 85.75 97 PHE A CA 1
ATOM 765 C C . PHE A 1 97 ? 5.923 5.228 -15.338 1.00 85.75 97 PHE A C 1
ATOM 767 O O . PHE A 1 97 ? 6.564 4.559 -16.144 1.00 85.75 97 PHE A O 1
ATOM 774 N N . MET A 1 98 ? 4.657 5.586 -15.564 1.00 84.75 98 MET A N 1
ATOM 775 C CA . MET A 1 98 ? 3.921 5.127 -16.741 1.00 84.75 98 MET A CA 1
ATOM 776 C C . MET A 1 98 ? 4.473 5.707 -18.038 1.00 84.75 98 MET A C 1
ATOM 778 O O . MET A 1 98 ? 4.561 4.990 -19.035 1.00 84.75 98 MET A O 1
ATOM 782 N N . LYS A 1 99 ? 4.899 6.973 -18.036 1.00 90.25 99 LYS A N 1
ATOM 783 C CA . LYS A 1 99 ? 5.596 7.564 -19.180 1.00 90.25 99 LYS A CA 1
ATOM 784 C C . LYS A 1 99 ? 6.859 6.764 -19.521 1.00 90.25 99 LYS A C 1
ATOM 786 O O . LYS A 1 99 ? 7.003 6.311 -20.653 1.00 90.25 99 LYS A O 1
ATOM 791 N N . ASP A 1 100 ? 7.703 6.512 -18.527 1.00 85.62 100 ASP A N 1
ATOM 792 C CA . ASP A 1 100 ? 8.972 5.802 -18.708 1.00 85.62 100 ASP A CA 1
ATOM 793 C C . ASP A 1 100 ? 8.761 4.345 -19.113 1.00 85.62 100 ASP A C 1
ATOM 795 O O . ASP A 1 100 ? 9.535 3.793 -19.890 1.00 85.62 100 ASP A O 1
ATOM 799 N N . PHE A 1 101 ? 7.693 3.711 -18.629 1.00 83.00 101 PHE A N 1
ATOM 800 C CA . PHE A 1 101 ? 7.290 2.389 -19.091 1.00 83.00 101 PHE A CA 1
ATOM 801 C C . PHE A 1 101 ? 6.961 2.428 -20.582 1.00 83.00 101 PHE A C 1
ATOM 803 O O . PHE A 1 101 ? 7.518 1.656 -21.364 1.00 83.00 101 PHE A O 1
ATOM 810 N N . LYS A 1 102 ? 6.104 3.361 -21.000 1.00 85.31 102 LYS A N 1
ATOM 811 C CA . LYS A 1 102 ? 5.695 3.492 -22.401 1.00 85.31 102 LYS A CA 1
ATOM 812 C C . LYS A 1 102 ? 6.877 3.740 -23.338 1.00 85.31 102 LYS A C 1
ATOM 814 O O . LYS A 1 102 ? 6.885 3.228 -24.453 1.00 85.31 102 LYS A O 1
ATOM 819 N N . GLU A 1 103 ? 7.860 4.503 -22.873 1.00 89.56 103 GLU A N 1
ATOM 820 C CA . GLU A 1 103 ? 9.073 4.860 -23.616 1.00 89.56 103 GLU A CA 1
ATOM 821 C C . GLU A 1 103 ? 10.173 3.780 -23.525 1.00 89.56 103 GLU A C 1
ATOM 823 O O . GLU A 1 103 ? 11.181 3.862 -24.221 1.00 89.56 103 GLU A O 1
ATOM 828 N N . GLY A 1 104 ? 9.981 2.725 -22.720 1.00 82.94 104 GLY A N 1
ATOM 829 C CA . GLY A 1 104 ? 10.976 1.664 -22.523 1.00 82.94 104 GLY A CA 1
ATOM 830 C C . GLY A 1 104 ? 12.168 2.087 -21.654 1.00 82.94 104 GLY A C 1
ATOM 831 O O . GLY A 1 104 ? 13.202 1.419 -21.639 1.00 82.94 104 GLY A O 1
ATOM 832 N N . GLU A 1 105 ? 12.027 3.174 -20.898 1.00 87.00 105 GLU A N 1
ATOM 833 C CA . GLU A 1 105 ? 13.084 3.819 -20.122 1.00 87.00 105 GLU A CA 1
ATOM 834 C C . GLU A 1 105 ? 13.129 3.392 -18.650 1.00 87.00 105 GLU A C 1
ATOM 836 O O . GLU A 1 105 ? 13.918 3.939 -17.883 1.00 87.00 105 GLU A O 1
ATOM 841 N N . LEU A 1 106 ? 12.341 2.395 -18.223 1.00 78.94 106 LEU A N 1
ATOM 842 C CA . LEU A 1 106 ? 12.294 1.977 -16.812 1.00 78.94 106 LEU A CA 1
ATOM 843 C C . LEU A 1 106 ? 13.689 1.728 -16.222 1.00 78.94 106 LEU A C 1
ATOM 845 O O . LEU A 1 106 ? 14.033 2.253 -15.166 1.00 78.94 106 LEU A O 1
ATOM 849 N N . LYS A 1 107 ? 14.527 0.973 -16.939 1.00 78.75 107 LYS A N 1
ATOM 850 C CA . LYS A 1 107 ? 15.897 0.675 -16.502 1.00 78.75 107 LYS A CA 1
ATOM 851 C C . LYS A 1 107 ? 16.795 1.914 -16.521 1.00 78.75 107 LYS A C 1
ATOM 853 O O . LYS A 1 107 ? 17.600 2.080 -15.610 1.00 78.75 107 LYS A O 1
ATOM 858 N N . ALA A 1 108 ? 16.674 2.754 -17.549 1.00 85.19 108 ALA A N 1
ATOM 859 C CA . ALA A 1 108 ? 17.485 3.963 -17.702 1.00 85.19 108 ALA A CA 1
ATOM 860 C C . ALA A 1 108 ? 17.178 4.988 -16.600 1.00 85.19 108 ALA A C 1
ATOM 862 O O . ALA A 1 108 ? 18.089 5.614 -16.068 1.00 85.19 108 ALA A O 1
ATOM 863 N N . ASN A 1 109 ? 15.910 5.071 -16.195 1.00 83.38 109 ASN A N 1
ATOM 864 C CA . ASN A 1 109 ? 15.423 5.952 -15.139 1.00 83.38 109 ASN A CA 1
ATOM 865 C C . ASN A 1 109 ? 15.401 5.270 -13.757 1.00 83.38 109 ASN A C 1
ATOM 867 O O . ASN A 1 109 ? 14.726 5.737 -12.839 1.00 83.38 109 ASN A O 1
ATOM 871 N N . CYS A 1 110 ? 16.163 4.182 -13.584 1.00 81.75 110 CYS A N 1
ATOM 872 C CA . CYS A 1 110 ? 16.376 3.503 -12.303 1.00 81.75 110 CYS A CA 1
ATOM 873 C C . CYS A 1 110 ? 15.086 3.040 -11.600 1.00 81.75 110 CYS A C 1
ATOM 875 O O . CYS A 1 110 ? 15.007 3.044 -10.370 1.00 81.75 110 CYS A O 1
ATOM 877 N N . TRP A 1 111 ? 14.070 2.628 -12.356 1.00 77.19 111 TRP A N 1
ATOM 878 C CA . TRP A 1 111 ? 12.880 1.997 -11.796 1.00 77.19 111 TRP A CA 1
ATOM 879 C C . TRP A 1 111 ? 13.161 0.540 -11.393 1.00 77.19 111 TRP A C 1
ATOM 881 O O . TRP A 1 111 ? 13.980 -0.129 -12.034 1.00 77.19 111 TRP A O 1
ATOM 891 N N . PRO A 1 112 ? 12.495 0.015 -10.346 1.00 66.12 112 PRO A N 1
ATOM 892 C CA . PRO A 1 112 ? 12.646 -1.380 -9.943 1.00 66.12 112 PRO A CA 1
ATOM 893 C C . PRO A 1 112 ? 12.320 -2.347 -11.090 1.00 66.12 112 PRO A C 1
ATOM 895 O O . PRO A 1 112 ? 11.278 -2.239 -11.732 1.00 66.12 112 PRO A O 1
ATOM 898 N N . SER A 1 113 ? 13.203 -3.318 -11.331 1.00 54.94 113 SER A N 1
ATOM 899 C CA . SER A 1 113 ? 13.080 -4.310 -12.412 1.00 54.94 113 SER A CA 1
ATOM 900 C C . SER A 1 113 ? 12.258 -5.551 -12.039 1.00 54.94 113 SER A C 1
ATOM 902 O O . SER A 1 113 ? 12.005 -6.398 -12.893 1.00 54.94 113 SER A O 1
ATOM 904 N N . SER A 1 114 ? 11.849 -5.678 -10.774 1.00 53.12 114 SER A N 1
ATOM 905 C CA . SER A 1 114 ? 11.021 -6.771 -10.263 1.00 53.12 114 SER A CA 1
ATOM 906 C C . SER A 1 114 ? 10.135 -6.254 -9.133 1.00 53.12 114 SER A C 1
ATOM 908 O O . SER A 1 114 ? 10.629 -5.802 -8.101 1.00 53.12 114 SER A O 1
ATOM 910 N N . LEU A 1 115 ? 8.819 -6.309 -9.335 1.00 51.53 115 LEU A N 1
ATOM 911 C CA . LEU A 1 115 ? 7.803 -5.924 -8.357 1.00 51.53 115 LEU A CA 1
ATOM 912 C C . LEU A 1 115 ? 6.875 -7.122 -8.140 1.00 51.53 115 LEU A C 1
ATOM 914 O O . LEU A 1 115 ? 5.799 -7.187 -8.724 1.00 51.53 115 LEU A O 1
ATOM 918 N N . SER A 1 116 ? 7.273 -8.116 -7.344 1.00 46.00 116 SER A N 1
ATOM 919 C CA . SER A 1 116 ? 6.308 -9.142 -6.924 1.00 46.00 116 SER A CA 1
ATOM 920 C C . SER A 1 116 ? 6.569 -9.677 -5.517 1.00 46.00 116 SER A C 1
ATOM 922 O O . SER A 1 116 ? 7.711 -9.883 -5.107 1.00 46.00 116 SER A O 1
ATOM 924 N N . ALA A 1 117 ? 5.466 -9.841 -4.779 1.00 36.81 117 ALA A N 1
ATOM 925 C CA . ALA A 1 117 ? 5.391 -10.272 -3.385 1.00 36.81 117 ALA A CA 1
ATOM 926 C C . ALA A 1 117 ? 5.522 -11.799 -3.215 1.00 36.81 117 ALA A C 1
ATOM 928 O O . ALA A 1 117 ? 5.374 -12.568 -4.163 1.00 36.81 117 ALA A O 1
ATOM 929 N N . TYR A 1 118 ? 5.726 -12.235 -1.968 1.00 42.09 118 TYR A N 1
ATOM 930 C CA . TYR A 1 118 ? 6.171 -13.580 -1.588 1.00 42.09 118 TYR A CA 1
ATOM 931 C C . TYR A 1 118 ? 5.200 -14.281 -0.602 1.00 42.09 118 TYR A C 1
ATOM 933 O O . TYR A 1 118 ? 5.566 -14.556 0.538 1.00 42.09 118 TYR A O 1
ATOM 941 N N . VAL A 1 119 ? 3.947 -14.559 -1.006 1.00 34.53 119 VAL A N 1
ATOM 942 C CA . VAL A 1 119 ? 2.955 -15.323 -0.195 1.00 34.53 119 VAL A CA 1
ATOM 943 C C . VAL A 1 119 ? 2.189 -16.337 -1.045 1.00 34.53 119 VAL A C 1
ATOM 945 O O . VAL A 1 119 ? 1.545 -15.949 -2.020 1.00 34.53 119 VAL A O 1
ATOM 948 N N . LYS A 1 120 ? 2.221 -17.620 -0.644 1.00 35.88 120 LYS A N 1
ATOM 949 C CA . LYS A 1 120 ? 1.682 -18.777 -1.381 1.00 35.88 120 LYS A CA 1
ATOM 950 C C . LYS A 1 120 ? 0.177 -18.640 -1.649 1.00 35.88 120 LYS A C 1
ATOM 952 O O . LYS A 1 120 ? -0.655 -18.932 -0.801 1.00 35.88 120 LYS A O 1
ATOM 957 N N . THR A 1 121 ? -0.175 -18.205 -2.846 1.00 40.56 121 THR A N 1
ATOM 958 C CA . THR A 1 121 ? -1.547 -17.979 -3.306 1.00 40.56 121 THR A CA 1
ATOM 959 C C . THR A 1 121 ? -1.656 -18.341 -4.787 1.00 40.56 121 THR A C 1
ATOM 961 O O . THR A 1 121 ? -0.651 -18.468 -5.487 1.00 40.56 121 THR A O 1
ATOM 964 N N . TYR A 1 122 ? -2.875 -18.432 -5.328 1.00 43.44 122 TYR A N 1
ATOM 965 C CA . TYR A 1 122 ? -3.056 -18.523 -6.784 1.00 43.44 122 TYR A CA 1
ATOM 966 C C . TYR A 1 122 ? -2.385 -17.359 -7.537 1.00 43.44 122 TYR A C 1
ATOM 968 O O . TYR A 1 122 ? -1.975 -17.537 -8.681 1.00 43.44 122 TYR A O 1
ATOM 976 N N . MET A 1 123 ? -2.206 -16.201 -6.889 1.00 46.91 123 MET A N 1
ATOM 977 C CA . MET A 1 123 ? -1.506 -15.047 -7.464 1.00 46.91 123 MET A CA 1
ATOM 978 C C . MET A 1 123 ? -0.002 -15.288 -7.661 1.00 46.91 123 MET A C 1
ATOM 980 O O . MET A 1 123 ? 0.611 -14.596 -8.468 1.00 46.91 123 MET A O 1
ATOM 984 N N . ASN A 1 124 ? 0.583 -16.283 -6.985 1.00 50.38 124 ASN A N 1
ATOM 985 C CA . ASN A 1 124 ? 1.975 -16.687 -7.167 1.00 50.38 124 ASN A CA 1
ATOM 986 C C . ASN A 1 124 ? 2.150 -18.191 -7.457 1.00 50.38 124 ASN A C 1
ATOM 988 O O . ASN A 1 124 ? 3.193 -18.756 -7.146 1.00 50.38 124 ASN A O 1
ATOM 992 N N . PHE A 1 125 ? 1.142 -18.849 -8.045 1.00 47.69 125 PHE A N 1
ATOM 993 C CA . PHE A 1 125 ? 1.161 -20.286 -8.385 1.00 47.69 125 PHE A CA 1
ATOM 994 C C . PHE A 1 125 ? 1.409 -21.223 -7.206 1.00 47.69 125 PHE A C 1
ATOM 996 O O . PHE A 1 125 ? 1.954 -22.310 -7.381 1.00 47.69 125 PHE A O 1
ATOM 1003 N N . ASN A 1 126 ? 1.014 -20.820 -5.999 1.00 52.16 126 ASN A N 1
ATOM 1004 C CA . ASN A 1 126 ? 1.365 -21.539 -4.785 1.00 52.16 126 ASN A CA 1
ATOM 1005 C C . ASN A 1 126 ? 2.894 -21.648 -4.590 1.00 52.16 126 ASN A C 1
ATOM 1007 O O . ASN A 1 126 ? 3.387 -22.648 -4.066 1.00 52.16 126 ASN A O 1
ATOM 1011 N N . ILE A 1 127 ? 3.644 -20.599 -4.939 1.00 44.38 127 ILE A N 1
ATOM 1012 C CA . ILE A 1 127 ? 5.093 -20.499 -4.723 1.00 44.38 127 ILE A CA 1
ATOM 1013 C C . ILE A 1 127 ? 5.368 -19.419 -3.675 1.00 44.38 127 ILE A C 1
ATOM 1015 O O . ILE A 1 127 ? 5.614 -18.263 -3.994 1.00 44.38 127 ILE A O 1
ATOM 1019 N N . GLY A 1 128 ? 5.320 -19.775 -2.395 1.00 54.38 128 GLY A N 1
ATOM 1020 C CA . GLY A 1 128 ? 5.690 -18.880 -1.298 1.00 54.38 128 GLY A CA 1
ATOM 1021 C C . GLY A 1 128 ? 6.060 -19.668 -0.048 1.00 54.38 128 GLY A C 1
ATOM 1022 O O . GLY A 1 128 ? 5.681 -20.832 0.076 1.00 54.38 128 GLY A O 1
ATOM 1023 N N . ASN A 1 129 ? 6.790 -19.025 0.864 1.00 60.09 129 ASN A N 1
ATOM 1024 C CA . ASN A 1 129 ? 7.276 -19.673 2.089 1.00 60.09 129 ASN A CA 1
ATOM 1025 C C . ASN A 1 129 ? 6.259 -19.681 3.234 1.00 60.09 129 ASN A C 1
ATOM 1027 O O . ASN A 1 129 ? 6.532 -20.303 4.252 1.00 60.09 129 ASN A O 1
ATOM 1031 N N . LEU A 1 130 ? 5.132 -18.982 3.075 1.00 61.56 130 LEU A N 1
ATOM 1032 C CA . LEU A 1 130 ? 4.067 -18.890 4.073 1.00 61.56 130 LEU A CA 1
ATOM 1033 C C . LEU A 1 130 ? 2.796 -19.568 3.565 1.00 61.56 130 LEU A C 1
ATOM 1035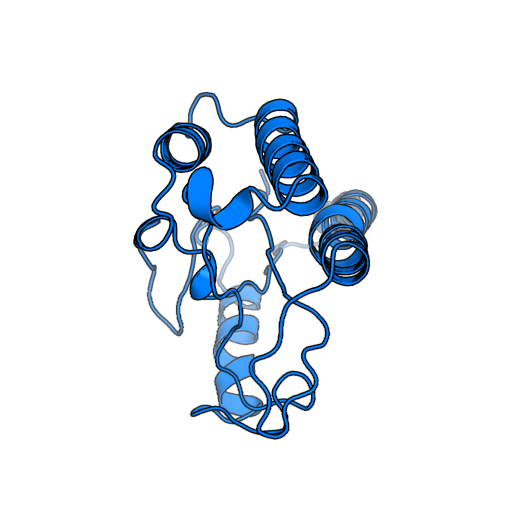 O O . LEU A 1 130 ? 2.492 -19.475 2.371 1.00 61.56 130 LEU A O 1
ATOM 1039 N N . THR A 1 131 ? 2.040 -20.197 4.461 1.00 70.19 131 THR A N 1
ATOM 1040 C CA . THR A 1 131 ? 0.673 -20.658 4.192 1.00 70.19 131 THR A CA 1
ATOM 1041 C C . THR A 1 131 ? -0.311 -19.486 4.101 1.00 70.19 131 THR A C 1
ATOM 1043 O O . THR A 1 131 ? 0.023 -18.332 4.385 1.00 70.19 131 THR A O 1
ATOM 1046 N N . VAL A 1 132 ? -1.552 -19.770 3.689 1.00 68.88 132 VAL A N 1
ATOM 1047 C CA . VAL A 1 132 ? -2.630 -18.766 3.661 1.00 68.88 132 VAL A CA 1
ATOM 1048 C C . VAL A 1 132 ? -2.946 -18.287 5.078 1.00 68.88 132 VAL A C 1
ATOM 1050 O O . VAL A 1 132 ? -3.152 -17.095 5.294 1.00 68.88 132 VAL A O 1
ATOM 1053 N N . GLU A 1 133 ? -2.933 -19.200 6.046 1.00 75.06 133 GLU A N 1
ATOM 1054 C CA . GLU A 1 133 ? -3.170 -18.917 7.459 1.00 75.06 133 GLU A CA 1
ATOM 1055 C C . GLU A 1 133 ? -2.077 -18.002 8.023 1.00 75.06 133 GLU A C 1
ATOM 1057 O O . GLU A 1 133 ? -2.384 -16.981 8.638 1.00 75.06 133 GLU A O 1
ATOM 1062 N N . GLU A 1 134 ? -0.807 -18.307 7.741 1.00 70.81 134 GLU A N 1
ATOM 1063 C CA . GLU A 1 134 ? 0.339 -17.488 8.156 1.00 70.81 134 GLU A CA 1
ATOM 1064 C C . GLU A 1 134 ? 0.323 -16.102 7.492 1.00 70.81 134 GLU A C 1
ATOM 1066 O O . GLU A 1 134 ? 0.612 -15.090 8.134 1.00 70.81 134 GLU A O 1
ATOM 1071 N N . GLY A 1 135 ? -0.068 -16.024 6.215 1.00 71.38 135 GLY A N 1
ATOM 1072 C CA . GLY A 1 135 ? -0.244 -14.751 5.512 1.00 71.38 135 GLY A CA 1
ATOM 1073 C C . GLY A 1 135 ? -1.397 -13.908 6.074 1.00 71.38 135 GLY A C 1
ATOM 1074 O O . GLY A 1 135 ? -1.288 -12.682 6.161 1.00 71.38 135 GLY A O 1
ATOM 1075 N N . GLY A 1 136 ? -2.490 -14.556 6.483 1.00 74.00 136 GLY A N 1
ATOM 1076 C CA . GLY A 1 136 ? -3.671 -13.909 7.050 1.00 74.00 136 GLY A CA 1
ATOM 1077 C C . GLY A 1 136 ? -3.486 -13.428 8.490 1.00 74.00 136 GLY A C 1
ATOM 1078 O O . GLY A 1 136 ? -4.094 -12.427 8.876 1.00 74.00 136 GLY A O 1
ATOM 1079 N N . GLU A 1 137 ? -2.621 -14.082 9.272 1.00 81.19 137 GLU A N 1
ATOM 1080 C CA . GLU A 1 137 ? -2.422 -13.787 10.697 1.00 81.19 137 GLU A CA 1
ATOM 1081 C C . GLU A 1 137 ? -2.118 -12.304 10.943 1.00 81.19 137 GLU A C 1
ATOM 1083 O O . GLU A 1 137 ? -2.710 -11.673 11.821 1.00 81.19 137 GLU A O 1
ATOM 1088 N N . ASN A 1 138 ? -1.229 -11.708 10.146 1.00 78.44 138 ASN A N 1
ATOM 1089 C CA . ASN A 1 138 ? -0.847 -10.314 10.348 1.00 78.44 138 ASN A CA 1
ATOM 1090 C C . ASN A 1 138 ? -1.987 -9.336 10.025 1.00 78.44 138 ASN A C 1
ATOM 1092 O O . ASN A 1 138 ? -2.154 -8.333 10.716 1.00 78.44 138 ASN A O 1
ATOM 1096 N N . ILE A 1 139 ? -2.797 -9.642 9.009 1.00 80.81 139 ILE A N 1
ATOM 1097 C CA . ILE A 1 139 ? -3.955 -8.822 8.633 1.00 80.81 139 ILE A CA 1
ATOM 1098 C C . ILE A 1 139 ? -4.961 -8.814 9.786 1.00 80.81 139 ILE A C 1
ATOM 1100 O O . ILE A 1 139 ? -5.391 -7.748 10.229 1.00 80.81 139 ILE A O 1
ATOM 1104 N N . VAL A 1 140 ? -5.273 -9.999 10.319 1.00 83.81 140 VAL A N 1
ATOM 1105 C CA . VAL A 1 140 ? -6.185 -10.164 11.457 1.00 83.81 140 VAL A CA 1
ATOM 1106 C C . VAL A 1 140 ? -5.635 -9.462 12.697 1.00 83.81 140 VAL A C 1
ATOM 1108 O O . VAL A 1 140 ? -6.353 -8.705 13.347 1.00 83.81 140 VAL A O 1
ATOM 1111 N N . ARG A 1 141 ? -4.341 -9.632 12.996 1.00 87.69 141 ARG A N 1
ATOM 1112 C CA . ARG A 1 141 ? -3.677 -8.960 14.120 1.00 87.69 141 ARG A CA 1
ATOM 1113 C C . ARG A 1 141 ? -3.834 -7.443 14.046 1.00 87.69 141 ARG A C 1
ATOM 1115 O O . ARG A 1 141 ? -4.194 -6.831 15.045 1.00 87.69 141 ARG A O 1
ATOM 1122 N N . LEU A 1 142 ? -3.574 -6.837 12.884 1.00 85.38 142 LEU A N 1
ATOM 1123 C CA . LEU A 1 142 ? -3.685 -5.387 12.689 1.00 85.38 142 LEU A CA 1
ATOM 1124 C C . LEU A 1 142 ? -5.136 -4.898 12.781 1.00 85.38 142 LEU A C 1
ATOM 1126 O O . LEU A 1 142 ? -5.383 -3.831 13.346 1.00 85.38 142 LEU A O 1
ATOM 1130 N N . ALA A 1 143 ? -6.090 -5.684 12.274 1.00 85.81 143 ALA A N 1
ATOM 1131 C CA . ALA A 1 143 ? -7.514 -5.367 12.345 1.00 85.81 143 ALA A CA 1
ATOM 1132 C C . ALA A 1 143 ? -8.052 -5.389 13.787 1.00 85.81 143 ALA A C 1
ATOM 1134 O O . ALA A 1 143 ? -8.955 -4.622 14.110 1.00 85.81 143 ALA A O 1
ATOM 1135 N N . LEU A 1 144 ? -7.474 -6.221 14.660 1.00 86.44 144 LEU A N 1
ATOM 1136 C CA . LEU A 1 144 ? -7.908 -6.407 16.050 1.00 86.44 144 LEU A CA 1
ATOM 1137 C C . LEU A 1 144 ? -7.102 -5.598 17.080 1.00 86.44 144 LEU A C 1
ATOM 1139 O O . LEU A 1 144 ? -7.313 -5.748 18.283 1.00 86.44 144 LEU A O 1
ATOM 1143 N N . LEU A 1 145 ? -6.174 -4.740 16.646 1.00 85.75 145 LEU A N 1
ATOM 1144 C CA . LEU A 1 145 ? -5.413 -3.899 17.570 1.00 85.75 145 LEU A CA 1
ATOM 1145 C C . LEU A 1 145 ? -6.348 -2.959 18.359 1.00 85.75 145 LEU A C 1
ATOM 1147 O O . LEU A 1 145 ? -7.231 -2.338 17.754 1.00 85.75 145 LEU A O 1
ATOM 1151 N N . PRO A 1 146 ? -6.093 -2.732 19.663 1.00 86.12 146 PRO A N 1
ATOM 1152 C CA . PRO A 1 146 ? -6.952 -1.909 20.511 1.00 86.12 146 PRO A CA 1
ATOM 1153 C C . PRO A 1 146 ? -7.017 -0.455 20.034 1.00 86.12 146 PRO A C 1
ATOM 1155 O O . PRO A 1 146 ? -6.122 0.038 19.336 1.00 86.12 146 PRO A O 1
ATOM 1158 N N . LYS A 1 147 ? -8.070 0.255 20.446 1.00 84.75 147 LYS A N 1
ATOM 1159 C CA . LYS A 1 147 ? -8.241 1.686 20.170 1.00 84.75 147 LYS A CA 1
ATOM 1160 C C . LYS A 1 147 ? -6.984 2.470 20.565 1.00 84.75 147 LYS A C 1
ATOM 1162 O O . LYS A 1 147 ? -6.391 2.223 21.610 1.00 84.75 147 LYS A O 1
ATOM 1167 N N . GLY A 1 148 ? -6.569 3.401 19.707 1.00 81.62 148 GLY A N 1
ATOM 1168 C CA . GLY A 1 148 ? -5.330 4.166 19.896 1.00 81.62 148 GLY A CA 1
ATOM 1169 C C . GLY A 1 148 ? -4.055 3.453 19.428 1.00 81.62 148 GLY A C 1
ATOM 1170 O O . GLY A 1 148 ? -2.969 3.996 19.598 1.00 81.62 148 GLY A O 1
ATOM 1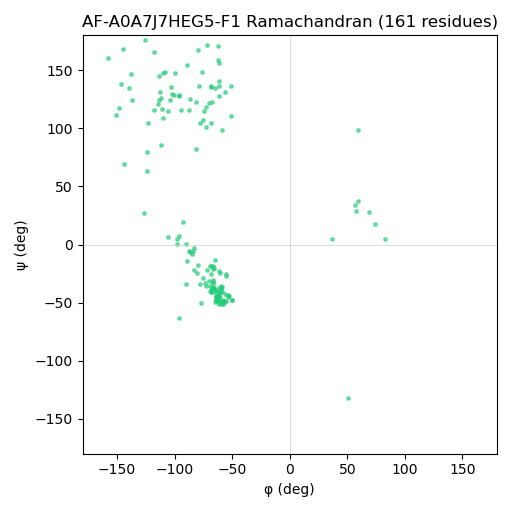171 N N . GLY A 1 149 ? -4.159 2.265 18.817 1.00 83.31 149 GLY A N 1
ATOM 1172 C CA . GLY A 1 149 ? -3.004 1.620 18.185 1.00 83.31 149 GLY A CA 1
ATOM 1173 C C . GLY A 1 149 ? -2.404 2.434 17.021 1.00 83.31 149 GLY A C 1
ATOM 1174 O O . GLY A 1 149 ? -3.007 3.406 16.561 1.00 83.31 149 GLY A O 1
ATOM 1175 N N . PRO A 1 150 ? -1.234 2.020 16.509 1.00 86.38 150 PRO A N 1
ATOM 1176 C CA . PRO A 1 150 ? -0.441 2.799 15.561 1.00 86.38 150 PRO A CA 1
ATOM 1177 C C . PRO A 1 150 ? -1.165 3.082 14.237 1.00 86.38 150 PRO A C 1
ATOM 1179 O O . PRO A 1 150 ? -2.055 2.336 13.823 1.00 86.38 150 PRO A O 1
ATOM 1182 N N . SER A 1 151 ? -0.735 4.148 13.557 1.00 85.50 151 SER A N 1
ATOM 1183 C CA . SER A 1 151 ? -1.237 4.577 12.246 1.00 85.50 151 SER A CA 1
ATOM 1184 C C . SER A 1 151 ? -0.080 5.017 11.349 1.00 85.50 151 SER A C 1
ATOM 1186 O O . SER A 1 151 ? 0.904 5.570 11.839 1.00 85.50 151 SER A O 1
ATOM 1188 N N . GLY A 1 152 ? -0.208 4.790 10.038 1.00 81.75 152 GLY A N 1
ATOM 1189 C CA . GLY A 1 152 ? 0.797 5.180 9.043 1.00 81.75 152 GLY A CA 1
ATOM 1190 C C . GLY A 1 152 ? 2.105 4.387 9.113 1.00 81.75 152 GLY A C 1
ATOM 1191 O O . GLY A 1 152 ? 3.149 4.927 8.771 1.00 81.75 152 GLY A O 1
ATOM 1192 N N . LEU A 1 153 ? 2.060 3.137 9.584 1.00 84.88 153 LEU A N 1
ATOM 1193 C CA . LEU A 1 153 ? 3.224 2.250 9.650 1.00 84.88 153 LEU A CA 1
ATOM 1194 C C . LEU A 1 153 ? 3.127 1.141 8.603 1.00 84.88 153 LEU A C 1
ATOM 1196 O O . LEU A 1 153 ? 2.038 0.649 8.307 1.00 84.88 153 LEU A O 1
ATOM 1200 N N . PHE A 1 154 ? 4.283 0.705 8.106 1.00 81.38 154 PHE A N 1
ATOM 1201 C CA . PHE A 1 154 ? 4.411 -0.495 7.289 1.00 81.38 154 PHE A CA 1
ATOM 1202 C C . PHE A 1 154 ? 4.828 -1.674 8.178 1.00 81.38 154 PHE A C 1
ATOM 1204 O O . PHE A 1 154 ? 5.797 -1.578 8.932 1.00 81.38 154 PHE A O 1
ATOM 1211 N N . PHE A 1 155 ? 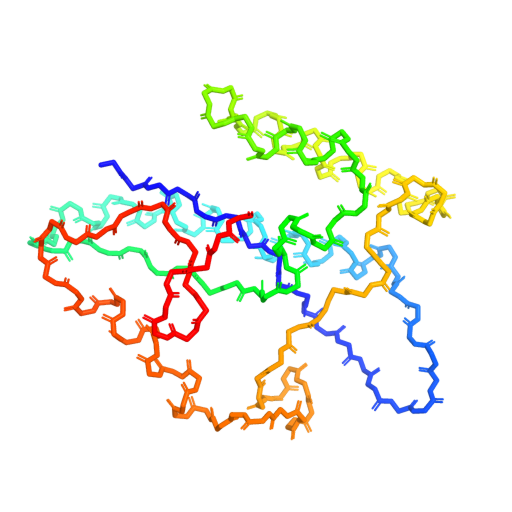4.088 -2.782 8.112 1.00 80.50 155 PHE A N 1
ATOM 1212 C CA . PHE A 1 155 ? 4.374 -3.989 8.889 1.00 80.50 155 PHE A CA 1
ATOM 1213 C C . PHE A 1 155 ? 4.786 -5.124 7.960 1.00 80.50 155 PHE A C 1
ATOM 1215 O O . PHE A 1 155 ? 4.029 -5.506 7.069 1.00 80.50 155 PHE A O 1
ATOM 1222 N N . SER A 1 156 ? 5.959 -5.699 8.210 1.00 77.25 156 SER A N 1
ATOM 1223 C CA . SER A 1 156 ? 6.371 -6.958 7.595 1.00 77.25 156 SER A CA 1
ATOM 1224 C C . SER A 1 156 ? 6.268 -8.033 8.661 1.00 77.25 156 SER A C 1
ATOM 1226 O O . SER A 1 156 ? 6.955 -7.967 9.681 1.00 77.25 156 SER A O 1
ATOM 1228 N N . GLN A 1 157 ? 5.362 -8.993 8.461 1.00 75.06 157 GLN A N 1
ATOM 1229 C CA . GLN A 1 157 ? 4.973 -9.928 9.518 1.00 75.06 157 GLN A CA 1
ATOM 1230 C C . GLN A 1 157 ? 4.597 -9.150 10.800 1.00 75.06 157 GLN A C 1
ATOM 1232 O O . GLN A 1 157 ? 3.851 -8.173 10.751 1.00 75.06 157 GLN A O 1
ATOM 1237 N N . LYS A 1 158 ? 5.109 -9.542 11.966 1.00 78.56 158 LYS A N 1
ATOM 1238 C CA . LYS A 1 158 ? 4.721 -8.941 13.250 1.00 78.56 158 LYS A CA 1
ATOM 1239 C C . LYS A 1 158 ? 5.482 -7.651 13.581 1.00 78.56 158 LYS A C 1
ATOM 1241 O O . LYS A 1 158 ? 5.149 -7.007 14.577 1.00 78.56 158 LYS A O 1
ATOM 1246 N N . GLU A 1 159 ? 6.428 -7.237 12.741 1.00 83.62 159 GLU A N 1
ATOM 1247 C CA . GLU A 1 159 ? 7.358 -6.145 13.028 1.00 83.62 159 GLU A CA 1
ATOM 1248 C C . GLU A 1 159 ? 7.098 -4.900 12.178 1.00 83.62 159 GLU A C 1
ATOM 1250 O O . GLU A 1 159 ? 6.665 -4.978 11.024 1.00 83.62 159 GLU A O 1
ATOM 1255 N N . VAL A 1 160 ? 7.380 -3.732 12.761 1.00 82.69 160 VAL A N 1
ATOM 1256 C CA . VAL A 1 160 ? 7.407 -2.469 12.019 1.00 82.69 160 VAL A CA 1
ATOM 1257 C C . VAL A 1 160 ? 8.629 -2.496 11.113 1.00 82.69 160 VAL A C 1
ATOM 1259 O O . VAL A 1 160 ? 9.758 -2.631 11.580 1.00 82.69 160 VAL A O 1
ATOM 1262 N N . SER A 1 161 ? 8.399 -2.359 9.815 1.00 76.75 161 SER A N 1
ATOM 1263 C CA . SER A 1 161 ? 9.465 -2.297 8.831 1.00 76.75 161 SER A CA 1
ATOM 1264 C C . SER A 1 161 ? 9.778 -0.826 8.529 1.00 76.75 161 SER A C 1
ATOM 1266 O O . SER A 1 161 ? 8.859 -0.052 8.253 1.00 76.75 161 SER A O 1
ATOM 1268 N N . PRO A 1 162 ? 11.054 -0.410 8.609 1.00 71.56 162 PRO A N 1
ATOM 1269 C CA . PRO A 1 162 ? 11.464 0.933 8.209 1.00 71.56 162 PRO A CA 1
ATOM 1270 C C . PRO A 1 162 ? 11.182 1.152 6.720 1.00 71.56 162 PRO A C 1
ATOM 1272 O O . PRO A 1 162 ? 11.477 0.263 5.913 1.00 71.56 162 PRO A O 1
ATOM 1275 N N . LEU A 1 163 ? 10.633 2.325 6.392 1.00 62.22 163 LEU A N 1
ATOM 1276 C CA . LEU A 1 163 ? 10.421 2.776 5.015 1.00 62.22 163 LEU A CA 1
ATOM 1277 C C . LEU A 1 163 ? 11.745 2.902 4.252 1.00 62.22 163 LEU A C 1
ATOM 1279 O O . LEU A 1 163 ? 12.780 3.218 4.888 1.00 62.22 163 LEU A O 1
#

Solvent-accessible surface area (backbone atoms only — not comparable to full-atom values): 10158 Å² total; per-residue (Å²): 134,89,59,87,73,86,37,68,47,70,64,80,70,86,86,72,102,58,92,76,76,82,48,62,68,54,52,50,52,23,44,49,53,33,36,52,41,46,52,53,51,49,65,72,48,51,74,63,39,77,80,43,98,62,66,73,86,82,79,86,62,37,78,60,70,38,50,83,68,48,72,27,63,69,61,43,54,51,70,69,38,71,90,75,59,43,71,70,57,52,50,51,52,53,51,50,52,52,51,28,47,73,70,70,32,36,71,83,64,35,45,70,92,69,68,71,65,74,53,29,30,84,75,45,75,62,56,40,93,37,52,61,66,66,62,45,48,47,57,53,51,64,59,68,53,60,76,90,56,92,75,76,74,51,67,57,71,98,41,82,45,83,102

Sequence (163 aa):
MSKLTVILNAAKLKWGHHLMTQTYSLGEECLEINYYGAKRMIGVLIPLLDFSDSPRIVNVSSSSVNLKFVPNEWTKGVFLDNESLTEERIEAVLNKFMKDFKEGELKANCWPSSLSAYVKTYMNFNIGNLTVEEGGENIVRLALLPKGGPSGLFFSQKEVSPL

InterPro domains:
  IPR036291 NAD(P)-binding domain superfamily [SSF51735] (5-148)